Protein AF-A0A178IFC8-F1 (afdb_monomer)

pLDDT: mean 81.4, std 18.06, range [34.75, 97.75]

Secondary structure (DSSP, 8-state):
-----PEEEEEEPPTT--HHHHHHHHHHHHHHTT--EEEEEPP--SS--SS-EEEEEEEHHHHHH-HHHHHHHHHHHHH-TTSEEEEEEE-SSS---------------

Nearest PDB structures (foldseek):
  3byr-assembly1_A-2  TM=4.433E-01  e=6.163E-02  Thermus thermophilus
  8j80-a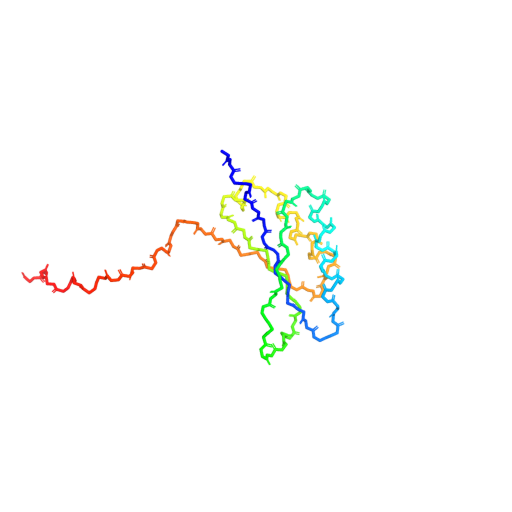ssembly1_A  TM=3.940E-01  e=2.841E-01  Homo sapiens
  8xma-assembly1_B  TM=4.102E-01  e=8.225E-01  Homo sapiens
  8xma-assembly1_A  TM=4.077E-01  e=7.201E-01  Homo sapiens
  8xm6-assembly1_A  TM=3.882E-01  e=2.085E+00  Homo sapiens

Organism: NCBI:txid1184151

Mean predicted aligned error: 10.01 Å

Solvent-accessible surface area (backbone atoms only — not comparable to full-atom values): 6797 Å² total; per-residue (Å²): 132,82,79,76,85,57,35,38,38,34,50,44,56,16,92,93,58,60,61,66,59,57,50,52,51,50,52,49,50,29,55,78,65,72,47,64,67,44,82,42,80,53,78,86,56,98,60,72,46,96,54,26,37,39,37,38,38,35,44,48,69,49,71,74,72,37,67,61,58,56,53,41,54,51,50,50,37,68,78,33,74,82,36,46,70,46,76,47,72,42,62,97,74,84,72,80,71,82,81,76,75,95,79,81,91,80,86,92,128

Radius of gyration: 18.59 Å; Cα contacts (8 Å, |Δi|>4): 139; chains: 1; bounding box: 34×50×56 Å

Foldseek 3Di:
DDDQFAKEKEKAAAPPDDPVVLVVQLVVLC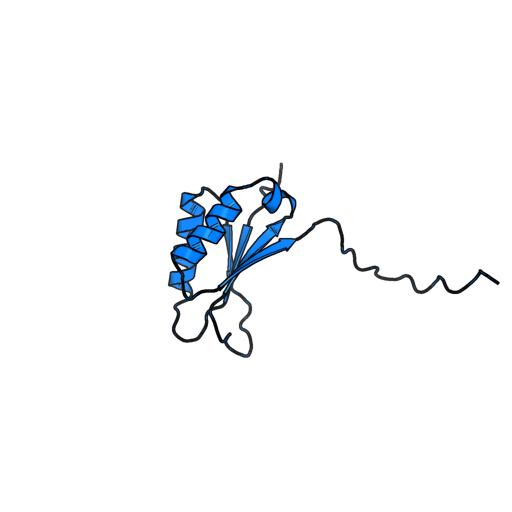VVLVGHYDYDYDDPDPDRDPFIEIEIEGEPVCVPPPVSVVVSQVSSCVVCVRYHYYYHYDYPPDDPPPPDDPDDPDDDD

Sequence (109 aa):
MFSVASITCEIQSSEGYHDADIENIAISCARDLQLPVVMEKAPSLRQAPRQSLITLHVSAALAINEHRLWCLACRLACFCPDVRVSVLVHSETGFAQPDGLDSFERRIA

Structure (mmCIF, N/CA/C/O backbone):
data_AF-A0A178IFC8-F1
#
_entry.id   AF-A0A178IFC8-F1
#
loop_
_atom_site.group_PDB
_atom_site.id
_atom_site.type_symbol
_atom_site.label_atom_id
_atom_site.label_alt_id
_atom_site.label_comp_id
_atom_site.label_asym_id
_atom_site.label_entity_id
_atom_site.label_seq_id
_atom_site.pdbx_PDB_ins_code
_atom_site.Cartn_x
_atom_site.Cartn_y
_atom_site.Cartn_z
_atom_site.occupancy
_atom_site.B_iso_or_equiv
_atom_site.auth_seq_id
_atom_site.auth_comp_id
_atom_site.auth_asym_id
_atom_site.auth_atom_id
_atom_site.pdbx_PDB_model_num
ATOM 1 N N . MET A 1 1 ? -3.324 16.200 22.224 1.00 34.75 1 MET A N 1
ATOM 2 C CA . MET A 1 1 ? -2.895 16.155 20.811 1.00 34.75 1 MET A CA 1
ATOM 3 C C . MET A 1 1 ? -3.001 14.710 20.371 1.00 34.75 1 MET A C 1
ATOM 5 O O . MET A 1 1 ? -2.258 13.890 20.888 1.00 34.75 1 MET A O 1
ATOM 9 N N . PHE A 1 2 ? -3.985 14.376 19.539 1.00 36.00 2 PHE A N 1
ATOM 10 C CA . PHE A 1 2 ? -4.084 13.029 18.982 1.00 36.00 2 PHE A CA 1
ATOM 11 C C . PHE A 1 2 ? -2.964 12.887 17.953 1.00 36.00 2 PHE A C 1
ATOM 13 O O . PHE A 1 2 ? -2.884 13.700 17.033 1.00 36.00 2 PHE A O 1
ATOM 20 N N . SER A 1 3 ? -2.064 11.925 18.156 1.00 45.84 3 SER A N 1
ATOM 21 C CA . SER A 1 3 ? -1.107 11.541 17.121 1.00 45.84 3 SER A CA 1
ATOM 22 C C . SER A 1 3 ? -1.921 11.127 15.897 1.00 45.84 3 SER A C 1
ATOM 24 O O . SER A 1 3 ? -2.780 10.250 16.004 1.00 45.84 3 SER A O 1
ATOM 26 N N . VAL A 1 4 ? -1.743 11.811 14.766 1.00 57.91 4 VAL A N 1
ATOM 27 C CA . VAL A 1 4 ? -2.391 11.406 13.516 1.00 57.91 4 VAL A CA 1
ATOM 28 C C . VAL A 1 4 ? -1.741 10.086 13.136 1.00 57.91 4 VAL A C 1
ATOM 30 O O . VAL A 1 4 ? -0.559 10.067 12.806 1.00 57.91 4 VAL A O 1
ATOM 33 N N . ALA A 1 5 ? -2.480 8.985 13.253 1.00 69.31 5 ALA A N 1
ATOM 34 C CA . ALA A 1 5 ? -1.977 7.676 12.869 1.00 69.31 5 ALA A CA 1
ATOM 35 C C . ALA A 1 5 ? -1.547 7.739 11.393 1.00 69.31 5 ALA A C 1
ATOM 37 O O . ALA A 1 5 ? -2.375 7.966 10.509 1.00 69.31 5 ALA A O 1
ATOM 38 N N . SER A 1 6 ? -0.243 7.629 11.141 1.00 84.12 6 SER A N 1
ATOM 39 C CA . SER A 1 6 ? 0.341 7.690 9.804 1.00 84.12 6 SER A CA 1
ATOM 40 C C . SER A 1 6 ? 0.448 6.292 9.209 1.00 84.12 6 SER A C 1
ATOM 42 O O . SER A 1 6 ? 0.727 5.329 9.920 1.00 84.12 6 SER A O 1
ATOM 44 N N . ILE A 1 7 ? 0.244 6.187 7.900 1.00 93.44 7 ILE A N 1
ATOM 45 C CA . ILE A 1 7 ? 0.483 4.957 7.143 1.00 93.44 7 ILE A CA 1
ATOM 46 C C . ILE A 1 7 ? 1.958 4.948 6.754 1.00 93.44 7 ILE A C 1
ATOM 48 O O . ILE A 1 7 ? 2.426 5.899 6.130 1.00 93.44 7 ILE A O 1
ATOM 52 N N . THR A 1 8 ? 2.684 3.884 7.072 1.00 94.81 8 THR A N 1
ATOM 53 C CA . THR A 1 8 ? 4.054 3.716 6.574 1.00 94.81 8 THR A CA 1
ATOM 54 C C . THR A 1 8 ? 4.015 2.879 5.299 1.00 94.81 8 THR A C 1
ATOM 56 O O . THR A 1 8 ? 3.386 1.827 5.263 1.00 94.81 8 THR A O 1
ATOM 59 N N . CYS A 1 9 ? 4.649 3.351 4.232 1.00 95.00 9 CYS A N 1
ATOM 60 C CA . CYS A 1 9 ? 4.715 2.679 2.941 1.00 95.00 9 CYS A CA 1
ATOM 61 C C . CYS A 1 9 ? 6.157 2.259 2.671 1.00 95.00 9 CYS A C 1
ATOM 63 O O . CYS A 1 9 ? 7.025 3.102 2.449 1.00 95.00 9 CYS A O 1
ATOM 65 N N . GLU A 1 10 ? 6.400 0.955 2.694 1.00 94.31 10 GLU A N 1
ATOM 66 C CA . GLU A 1 10 ? 7.694 0.357 2.396 1.00 94.31 10 GLU A CA 1
ATOM 67 C C . GLU A 1 10 ? 7.707 -0.154 0.953 1.00 94.31 10 GLU A C 1
ATOM 69 O O . GLU A 1 10 ? 6.796 -0.877 0.539 1.00 94.31 10 GLU A O 1
ATOM 74 N N . ILE A 1 11 ? 8.748 0.194 0.196 1.00 92.00 11 ILE A N 1
ATOM 75 C CA . ILE A 1 11 ? 8.937 -0.274 -1.183 1.00 92.00 11 ILE A CA 1
ATOM 76 C C . ILE A 1 11 ? 10.184 -1.151 -1.259 1.00 92.00 11 ILE A C 1
ATOM 78 O O . ILE A 1 11 ? 11.265 -0.768 -0.810 1.00 92.00 11 ILE A O 1
ATOM 82 N N . GLN A 1 12 ? 10.022 -2.317 -1.875 1.00 90.75 12 GLN A N 1
ATOM 83 C CA . GLN A 1 12 ? 11.091 -3.230 -2.256 1.00 90.75 12 GLN A CA 1
ATOM 84 C C . GLN A 1 12 ? 11.003 -3.448 -3.763 1.00 90.75 12 GLN A C 1
ATOM 86 O O . GLN A 1 12 ? 10.020 -4.015 -4.229 1.00 90.75 12 GLN A O 1
ATOM 91 N N . SER A 1 13 ? 12.003 -3.038 -4.535 1.00 85.06 13 SER A N 1
ATOM 92 C CA . SER A 1 13 ? 11.984 -3.249 -5.987 1.00 85.06 13 SER A CA 1
ATOM 93 C C . SER A 1 13 ? 12.841 -4.428 -6.413 1.00 85.06 13 SER A C 1
ATOM 95 O O . SER A 1 13 ? 13.906 -4.690 -5.848 1.00 85.06 13 SER A O 1
ATOM 97 N N . SER A 1 14 ? 12.382 -5.132 -7.444 1.00 84.12 14 SER A N 1
ATOM 98 C CA . SER A 1 14 ? 13.199 -6.094 -8.177 1.00 84.12 14 SER A CA 1
ATOM 99 C C . SER A 1 14 ? 14.053 -5.399 -9.241 1.00 84.12 14 SER A C 1
ATOM 101 O O . SER A 1 14 ? 13.818 -4.249 -9.614 1.00 84.12 14 SER A O 1
ATOM 103 N N . GLU A 1 15 ? 15.030 -6.128 -9.777 1.00 72.88 15 GLU A N 1
ATOM 104 C CA . GLU A 1 15 ? 15.878 -5.666 -10.878 1.00 72.88 15 GLU A CA 1
ATOM 105 C C . GLU A 1 15 ? 15.013 -5.252 -12.090 1.00 72.88 15 GLU A C 1
ATOM 107 O O . GLU A 1 15 ? 14.171 -6.026 -12.547 1.00 72.88 15 GLU A O 1
ATOM 112 N N . GLY A 1 16 ? 15.175 -4.015 -12.577 1.00 68.62 16 GLY A N 1
ATOM 113 C CA . GLY A 1 16 ? 14.439 -3.478 -13.733 1.00 68.62 16 GLY A CA 1
ATOM 114 C C . GLY A 1 16 ? 13.289 -2.509 -13.424 1.00 68.62 16 GLY A C 1
ATOM 115 O O . GLY A 1 16 ? 12.812 -1.859 -14.351 1.00 68.62 16 GLY A O 1
ATOM 116 N N . TYR A 1 17 ? 12.884 -2.346 -12.159 1.00 69.19 17 TYR A N 1
ATOM 117 C CA . TYR A 1 17 ? 11.985 -1.261 -11.742 1.00 69.19 17 TYR A CA 1
ATOM 118 C C . TYR A 1 17 ? 12.770 -0.133 -11.073 1.00 69.19 17 TYR A C 1
ATOM 120 O O . TYR A 1 17 ? 13.707 -0.376 -10.314 1.00 69.19 17 TYR A O 1
ATOM 128 N N . HIS A 1 18 ? 12.377 1.112 -11.341 1.00 79.06 18 HIS A N 1
ATOM 129 C CA . HIS A 1 18 ? 12.923 2.270 -10.646 1.00 79.06 18 HIS A CA 1
ATOM 130 C C . HIS A 1 18 ? 12.103 2.548 -9.384 1.00 79.06 18 HIS A C 1
ATOM 132 O O . HIS A 1 18 ? 10.935 2.925 -9.478 1.00 79.06 18 HIS A O 1
ATOM 138 N N . ASP A 1 19 ? 12.728 2.418 -8.209 1.00 82.81 19 ASP A N 1
ATOM 139 C CA . ASP A 1 19 ? 12.124 2.735 -6.901 1.00 82.81 19 ASP A CA 1
ATOM 140 C C . ASP A 1 19 ? 11.414 4.090 -6.914 1.00 82.81 19 ASP A C 1
ATOM 142 O O . ASP A 1 19 ? 10.314 4.227 -6.388 1.00 82.81 19 ASP A O 1
ATOM 146 N N . ALA A 1 20 ? 12.029 5.070 -7.581 1.00 88.00 20 ALA A N 1
ATOM 147 C CA . ALA A 1 20 ? 11.518 6.426 -7.692 1.00 88.00 20 ALA A CA 1
ATOM 148 C C . ALA A 1 20 ? 10.148 6.498 -8.383 1.00 88.00 20 ALA A C 1
ATOM 150 O O . ALA A 1 20 ? 9.308 7.297 -7.978 1.00 88.00 20 ALA A O 1
ATOM 151 N N . ASP A 1 21 ? 9.892 5.673 -9.401 1.00 90.44 21 ASP A N 1
ATOM 152 C CA . ASP A 1 21 ? 8.614 5.698 -10.118 1.00 90.44 21 ASP A CA 1
ATOM 153 C C . ASP A 1 21 ? 7.497 5.119 -9.247 1.00 90.44 21 ASP A C 1
ATOM 155 O O . ASP A 1 21 ? 6.431 5.724 -9.115 1.00 90.44 21 ASP A O 1
ATOM 159 N N . ILE A 1 22 ? 7.766 3.991 -8.581 1.00 91.25 22 ILE A N 1
ATOM 160 C CA . ILE A 1 22 ? 6.821 3.362 -7.649 1.00 91.25 22 ILE A CA 1
ATOM 161 C C . ILE A 1 22 ? 6.539 4.299 -6.467 1.00 91.25 22 ILE A C 1
ATOM 163 O O . ILE A 1 22 ? 5.383 4.481 -6.079 1.00 91.25 22 ILE A O 1
ATOM 167 N N . GLU A 1 23 ? 7.576 4.941 -5.929 1.00 93.19 23 GLU A N 1
ATOM 168 C CA . GLU A 1 23 ? 7.468 5.938 -4.863 1.00 93.19 23 GLU A CA 1
ATOM 169 C C . GLU A 1 23 ? 6.611 7.134 -5.298 1.00 93.19 23 GLU A C 1
ATOM 171 O O . GLU A 1 23 ? 5.666 7.506 -4.599 1.00 93.19 23 GLU A O 1
ATOM 176 N N . ASN A 1 24 ? 6.858 7.693 -6.484 1.00 94.50 24 ASN A N 1
ATOM 177 C CA . ASN A 1 24 ? 6.082 8.813 -7.018 1.00 94.50 24 ASN A CA 1
ATOM 178 C C . ASN A 1 24 ? 4.604 8.456 -7.234 1.00 94.50 24 ASN A C 1
ATOM 180 O O . ASN A 1 24 ? 3.721 9.273 -6.937 1.00 94.50 24 ASN A O 1
ATOM 184 N N . ILE A 1 25 ? 4.320 7.242 -7.718 1.00 94.81 25 ILE A N 1
ATOM 185 C CA . ILE A 1 25 ? 2.950 6.731 -7.858 1.00 94.81 25 ILE A CA 1
ATOM 186 C C . ILE A 1 25 ? 2.290 6.615 -6.483 1.00 94.81 25 ILE A C 1
ATOM 188 O O . ILE A 1 25 ? 1.166 7.094 -6.306 1.00 94.81 25 ILE A O 1
ATOM 192 N N . ALA A 1 26 ? 2.980 6.037 -5.497 1.00 95.12 26 ALA A N 1
ATOM 193 C CA . ALA A 1 26 ? 2.446 5.869 -4.150 1.00 95.12 26 ALA A CA 1
ATOM 194 C C . ALA A 1 26 ? 2.148 7.206 -3.464 1.00 95.12 26 ALA A C 1
ATOM 196 O O . ALA A 1 26 ? 1.052 7.389 -2.927 1.00 95.12 26 ALA A O 1
ATOM 197 N N . ILE A 1 27 ? 3.067 8.168 -3.565 1.00 95.56 27 ILE A N 1
ATOM 198 C CA . ILE A 1 27 ? 2.887 9.531 -3.050 1.00 95.56 27 ILE A CA 1
ATOM 199 C C . ILE A 1 27 ? 1.688 10.207 -3.720 1.00 95.56 27 ILE A C 1
ATOM 201 O O . ILE A 1 27 ? 0.879 10.844 -3.044 1.00 95.56 27 ILE A O 1
ATOM 205 N N . SER A 1 28 ? 1.551 10.072 -5.040 1.00 97.12 28 SER A N 1
ATOM 206 C CA . SER A 1 28 ? 0.445 10.683 -5.785 1.00 97.12 28 SER A CA 1
ATOM 207 C C . SER A 1 28 ? -0.902 10.071 -5.392 1.00 97.12 28 SER A C 1
ATOM 209 O O . SER A 1 28 ? -1.831 10.804 -5.060 1.00 97.12 28 SER A O 1
ATOM 211 N N . CYS A 1 29 ? -0.991 8.740 -5.304 1.00 96.75 29 CYS A N 1
ATOM 212 C CA . CYS A 1 29 ? -2.209 8.055 -4.866 1.00 96.75 29 CYS A CA 1
ATOM 213 C C . CYS A 1 29 ? -2.610 8.440 -3.433 1.00 96.75 29 CYS A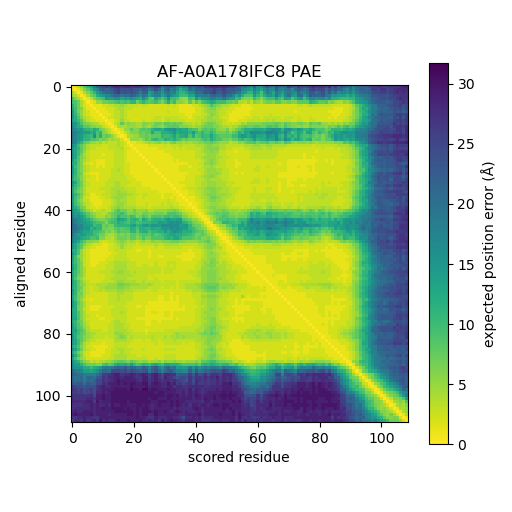 C 1
ATOM 215 O O . CYS A 1 29 ? -3.791 8.661 -3.159 1.00 96.75 29 CYS A O 1
ATOM 217 N N . ALA A 1 30 ? -1.637 8.534 -2.523 1.00 95.69 30 ALA A N 1
ATOM 218 C CA . ALA A 1 30 ? -1.865 8.947 -1.142 1.00 95.69 30 ALA A CA 1
ATOM 219 C C . ALA A 1 30 ? -2.353 10.398 -1.051 1.00 95.69 30 ALA A C 1
ATOM 221 O O . ALA A 1 30 ? -3.310 10.687 -0.328 1.00 95.69 30 ALA A O 1
ATOM 222 N N . ARG A 1 31 ? -1.738 11.297 -1.830 1.00 96.25 31 ARG A N 1
ATOM 223 C CA . ARG A 1 31 ? -2.121 12.710 -1.920 1.00 96.25 31 ARG A CA 1
ATOM 224 C C . ARG A 1 31 ? -3.550 12.874 -2.426 1.00 96.25 31 ARG A C 1
ATOM 226 O O . ARG A 1 31 ? -4.315 13.617 -1.816 1.00 96.25 31 ARG A O 1
ATOM 233 N N . ASP A 1 32 ? -3.925 12.153 -3.478 1.00 96.62 32 ASP A N 1
ATOM 234 C CA . ASP A 1 32 ? -5.275 12.205 -4.052 1.00 96.62 32 ASP A CA 1
ATOM 235 C C . ASP A 1 32 ? -6.353 11.758 -3.059 1.00 96.62 32 ASP A C 1
ATOM 237 O O . ASP A 1 32 ? -7.481 12.250 -3.084 1.00 96.62 32 ASP A O 1
ATOM 241 N N . LEU A 1 33 ? -6.007 10.824 -2.173 1.00 95.12 33 LEU A N 1
ATOM 242 C CA . LEU A 1 33 ? -6.890 10.319 -1.122 1.00 95.12 33 LEU A CA 1
ATOM 243 C C . LEU A 1 33 ? -6.777 11.112 0.189 1.00 95.12 33 LEU A C 1
ATOM 245 O O . LEU A 1 33 ? -7.494 10.815 1.148 1.00 95.12 33 LEU A O 1
ATOM 249 N N . GLN A 1 34 ? -5.918 12.135 0.227 1.00 95.19 34 GLN A N 1
ATOM 250 C CA . GLN A 1 34 ? -5.634 12.957 1.405 1.00 95.19 34 GLN A CA 1
ATOM 2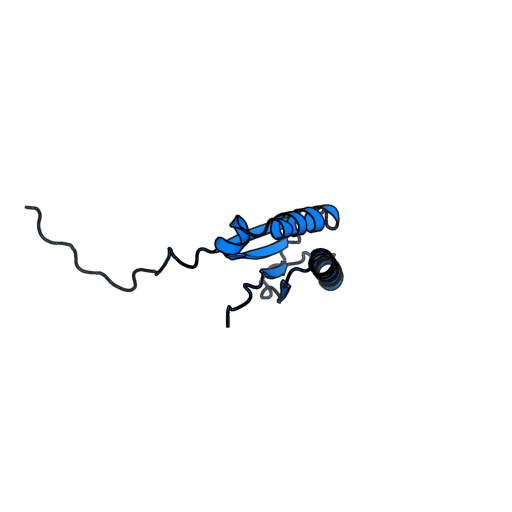51 C C . GLN A 1 34 ? -5.233 12.111 2.623 1.00 95.19 34 GLN A C 1
ATOM 253 O O . GLN A 1 34 ? -5.692 12.351 3.743 1.00 95.19 34 GLN A O 1
ATOM 258 N N . LEU A 1 35 ? -4.404 11.091 2.392 1.00 93.94 35 LEU A N 1
ATOM 259 C CA . LEU A 1 35 ? -3.890 10.208 3.433 1.00 93.94 35 LEU A CA 1
ATOM 260 C C . LEU A 1 35 ? -2.463 10.603 3.836 1.00 93.94 35 LEU A C 1
ATOM 262 O O . LEU A 1 35 ? -1.623 10.822 2.960 1.00 93.94 35 LEU A O 1
ATOM 266 N N . PRO A 1 36 ? -2.155 10.657 5.143 1.00 92.56 36 PRO A N 1
ATOM 267 C CA . PRO A 1 36 ? -0.793 10.860 5.613 1.00 92.56 36 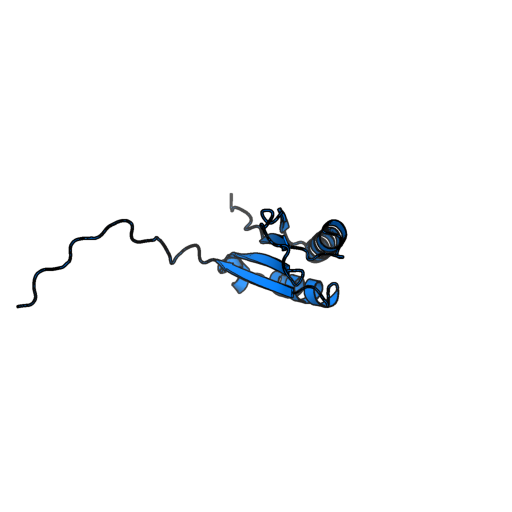PRO A CA 1
ATOM 268 C C . PRO A 1 36 ? 0.010 9.566 5.432 1.00 92.56 36 PRO A C 1
ATOM 270 O O . PRO A 1 36 ? -0.164 8.608 6.188 1.00 92.56 36 PRO A O 1
ATOM 273 N N . VAL A 1 37 ? 0.885 9.545 4.425 1.00 93.62 37 VAL A N 1
ATOM 274 C CA . VAL A 1 37 ? 1.792 8.424 4.146 1.00 93.62 37 VAL A CA 1
ATOM 275 C C . VAL A 1 37 ? 3.240 8.849 4.373 1.00 93.62 37 VAL A C 1
ATOM 277 O O . VAL A 1 37 ? 3.664 9.904 3.902 1.00 93.62 37 VAL A O 1
ATOM 280 N N . VAL A 1 38 ? 3.993 8.014 5.083 1.00 94.12 38 VAL A N 1
ATOM 281 C CA . VAL A 1 38 ? 5.441 8.129 5.267 1.00 94.12 38 VAL A CA 1
AT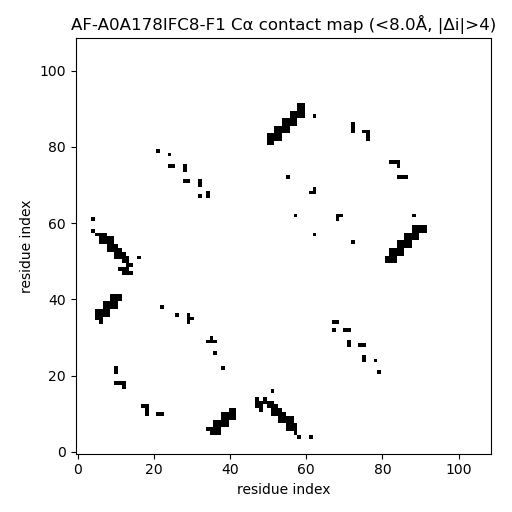OM 282 C C . VAL A 1 38 ? 6.106 7.053 4.420 1.00 94.12 38 VAL A C 1
ATOM 284 O O . VAL A 1 38 ? 5.784 5.877 4.563 1.00 94.12 38 VAL A O 1
ATOM 287 N N . MET A 1 39 ? 7.011 7.447 3.528 1.00 92.50 39 MET A N 1
ATOM 288 C CA . MET A 1 39 ? 7.771 6.499 2.716 1.00 92.50 39 MET A CA 1
ATOM 289 C C . MET A 1 39 ? 8.968 5.981 3.511 1.00 92.50 39 MET A C 1
ATOM 291 O O . MET A 1 39 ? 9.768 6.772 4.014 1.00 92.50 39 MET A O 1
ATOM 295 N N . GLU A 1 40 ? 9.114 4.664 3.589 1.00 90.06 40 GLU A N 1
ATOM 296 C CA . GLU A 1 40 ? 10.288 4.006 4.150 1.00 90.06 40 GLU A CA 1
ATOM 297 C C . GLU A 1 40 ? 11.011 3.210 3.069 1.00 90.06 40 GLU A C 1
ATOM 299 O O . GLU A 1 40 ? 10.416 2.471 2.281 1.00 90.06 40 GLU A O 1
ATOM 304 N N . LYS A 1 41 ? 12.334 3.368 3.035 1.00 78.56 41 LYS A N 1
ATOM 305 C CA . LYS A 1 41 ? 13.179 2.534 2.189 1.00 78.56 41 LYS A CA 1
ATOM 306 C C . LYS A 1 41 ? 13.379 1.211 2.897 1.00 78.56 41 LYS A C 1
ATOM 308 O O . LYS A 1 41 ? 13.887 1.193 4.020 1.00 78.56 41 LYS A O 1
ATOM 313 N N . ALA A 1 42 ? 13.018 0.123 2.228 1.00 77.38 42 ALA A N 1
ATOM 314 C CA . ALA A 1 42 ? 13.331 -1.193 2.740 1.00 77.38 42 ALA A CA 1
ATOM 315 C C . ALA A 1 42 ? 14.850 -1.322 2.944 1.00 77.38 42 ALA A C 1
ATOM 317 O O . ALA A 1 42 ? 15.632 -0.821 2.122 1.00 77.38 42 ALA A O 1
ATOM 318 N N . PRO A 1 43 ? 15.300 -1.985 4.021 1.00 71.88 43 PRO A N 1
ATOM 319 C CA . PRO A 1 43 ? 16.709 -2.300 4.173 1.00 71.88 43 PRO A CA 1
ATOM 320 C C . PRO A 1 43 ? 17.164 -3.104 2.955 1.00 71.88 43 PRO A C 1
ATOM 322 O O . PRO A 1 43 ? 16.461 -4.005 2.496 1.00 71.88 43 PRO A O 1
ATOM 325 N N . SER A 1 44 ? 18.343 -2.776 2.424 1.00 63.44 44 SER A N 1
ATOM 326 C CA . SER A 1 44 ? 18.917 -3.482 1.284 1.00 63.44 44 SER A CA 1
ATOM 327 C C . SER A 1 44 ? 19.075 -4.964 1.624 1.00 63.44 44 SER A C 1
ATOM 329 O O . SER A 1 44 ? 19.979 -5.381 2.353 1.00 63.44 44 SER A O 1
ATOM 331 N N . LEU A 1 45 ? 18.152 -5.781 1.119 1.00 66.88 45 LEU A N 1
ATOM 332 C CA . LEU A 1 45 ? 18.231 -7.223 1.269 1.00 66.88 45 LEU A CA 1
ATOM 333 C C . LEU A 1 45 ? 19.479 -7.712 0.529 1.00 66.88 45 LEU A C 1
ATOM 335 O O . LEU A 1 45 ? 19.789 -7.259 -0.572 1.00 66.88 45 LEU A O 1
ATOM 339 N N . ARG A 1 46 ? 20.197 -8.677 1.119 1.00 64.50 46 ARG A N 1
ATOM 340 C CA . ARG A 1 46 ? 21.375 -9.300 0.481 1.00 64.50 46 ARG A CA 1
ATOM 341 C C . ARG A 1 46 ? 21.045 -9.958 -0.866 1.00 64.50 46 ARG A C 1
ATOM 343 O O . ARG A 1 46 ? 21.955 -10.230 -1.642 1.00 64.50 46 ARG A O 1
ATOM 350 N N . GLN A 1 47 ? 19.767 -10.228 -1.122 1.00 68.19 47 GLN A N 1
ATOM 351 C CA . GLN A 1 47 ? 19.243 -10.674 -2.404 1.00 68.19 47 GLN A CA 1
ATOM 352 C C . GLN A 1 47 ? 18.088 -9.767 -2.810 1.00 68.19 47 GLN A C 1
ATOM 354 O O . GLN A 1 47 ? 17.164 -9.559 -2.023 1.00 68.19 47 GLN A O 1
ATOM 359 N N . ALA A 1 48 ? 18.145 -9.263 -4.044 1.00 68.25 48 ALA A N 1
ATOM 360 C CA . ALA A 1 48 ? 17.034 -8.535 -4.630 1.00 68.25 48 ALA A CA 1
ATOM 361 C C . ALA A 1 48 ? 15.791 -9.442 -4.658 1.00 68.25 48 ALA A C 1
ATOM 363 O O . ALA A 1 48 ? 15.900 -10.631 -4.993 1.00 68.25 48 ALA A O 1
ATOM 364 N N . PRO A 1 49 ? 14.613 -8.920 -4.287 1.00 72.94 49 PRO A N 1
ATOM 365 C CA . PRO A 1 49 ? 13.389 -9.692 -4.362 1.00 72.94 49 PRO A CA 1
ATOM 366 C C . PRO A 1 49 ? 13.111 -10.066 -5.823 1.00 72.94 49 PRO A C 1
ATOM 368 O O . PRO A 1 49 ? 13.380 -9.301 -6.747 1.00 72.94 49 PRO A O 1
ATOM 371 N N . ARG A 1 50 ? 12.549 -11.261 -6.041 1.00 80.50 50 ARG A N 1
ATOM 372 C CA . ARG A 1 50 ? 12.169 -11.725 -7.390 1.00 80.50 50 ARG A CA 1
ATOM 373 C C . ARG A 1 50 ? 11.042 -10.897 -8.013 1.00 80.50 50 ARG A C 1
ATOM 375 O O . ARG A 1 50 ? 10.846 -10.968 -9.218 1.00 80.50 50 ARG A O 1
ATOM 382 N N . GLN A 1 51 ? 10.293 -10.170 -7.190 1.00 85.25 51 GLN A N 1
ATOM 383 C CA . GLN A 1 51 ? 9.177 -9.327 -7.589 1.00 85.25 51 GLN A CA 1
ATOM 384 C C . GLN A 1 51 ? 9.173 -8.072 -6.718 1.00 85.25 51 GLN A C 1
ATOM 386 O O . GLN A 1 51 ? 9.380 -8.174 -5.507 1.00 85.25 51 GLN A O 1
ATOM 391 N N . SER A 1 52 ? 8.901 -6.916 -7.320 1.00 90.50 52 SER A N 1
ATOM 392 C CA . SER A 1 52 ? 8.674 -5.679 -6.579 1.00 90.50 52 SER A CA 1
ATOM 393 C C . SER A 1 52 ? 7.462 -5.803 -5.643 1.00 90.50 52 SER A C 1
ATOM 395 O O . SER A 1 52 ? 6.435 -6.388 -5.998 1.00 90.50 52 SER A O 1
ATOM 397 N N . LEU A 1 53 ? 7.568 -5.233 -4.449 1.00 92.31 53 LEU A N 1
ATOM 398 C CA . LEU A 1 53 ? 6.583 -5.290 -3.378 1.00 92.31 53 LEU A CA 1
ATOM 399 C C . LEU A 1 53 ? 6.399 -3.898 -2.763 1.00 92.31 53 LEU A C 1
ATOM 401 O O . LEU A 1 53 ? 7.367 -3.232 -2.408 1.00 92.31 53 LEU A O 1
ATOM 405 N N . ILE A 1 54 ? 5.143 -3.498 -2.588 1.00 94.31 54 ILE A N 1
ATOM 406 C CA . ILE A 1 54 ? 4.737 -2.356 -1.767 1.00 94.31 54 ILE A CA 1
ATOM 407 C C . ILE A 1 54 ? 4.043 -2.910 -0.528 1.00 94.31 54 ILE A C 1
ATOM 409 O O . ILE A 1 54 ? 3.072 -3.659 -0.654 1.00 94.31 54 ILE A O 1
ATOM 413 N N . THR A 1 55 ? 4.505 -2.524 0.657 1.00 95.69 55 THR A N 1
ATOM 414 C CA . THR A 1 55 ? 3.883 -2.901 1.930 1.00 95.69 55 THR A CA 1
ATOM 415 C C . THR A 1 55 ? 3.374 -1.660 2.650 1.00 95.69 55 THR A C 1
ATOM 417 O O . THR A 1 55 ? 4.149 -0.785 3.026 1.00 95.69 55 THR A O 1
ATOM 420 N N . LEU A 1 56 ? 2.059 -1.591 2.855 1.00 96.25 56 LEU A N 1
ATOM 421 C CA . LEU A 1 56 ? 1.418 -0.567 3.675 1.00 96.25 56 LEU A CA 1
ATOM 422 C C . LEU A 1 56 ? 1.296 -1.071 5.110 1.00 96.25 56 LEU A C 1
ATOM 424 O O . LEU A 1 56 ? 0.504 -1.966 5.398 1.00 96.25 56 LEU A O 1
ATOM 428 N N . HIS A 1 57 ? 2.063 -0.479 6.007 1.00 94.75 57 HIS A N 1
ATOM 429 C CA . HIS A 1 57 ? 2.026 -0.733 7.437 1.00 94.75 57 HIS A CA 1
ATOM 430 C C . HIS A 1 57 ? 1.007 0.201 8.088 1.00 94.75 57 HIS A C 1
ATOM 432 O O . HIS A 1 57 ? 1.117 1.428 7.999 1.00 94.75 57 HIS A O 1
ATOM 438 N N . VAL A 1 58 ? -0.002 -0.379 8.734 1.00 94.00 58 VAL A N 1
ATOM 439 C CA . VAL A 1 58 ? -1.121 0.365 9.329 1.00 94.00 58 VAL A CA 1
ATOM 440 C C . VAL A 1 58 ? -1.510 -0.193 10.686 1.00 94.00 58 VAL A C 1
ATOM 442 O O . VAL A 1 58 ? -1.277 -1.364 10.975 1.00 94.00 58 VAL A O 1
ATOM 445 N N . SER A 1 59 ? -2.149 0.626 11.519 1.00 92.06 59 SER A N 1
ATOM 446 C CA . SER A 1 59 ? -2.778 0.140 12.746 1.00 92.06 59 SER A CA 1
ATOM 447 C C . SER A 1 59 ? -4.122 -0.529 12.450 1.00 92.06 59 SER A C 1
ATOM 449 O O . SER A 1 59 ? -4.817 -0.183 11.490 1.00 92.06 59 SER A O 1
ATOM 451 N N . ALA A 1 60 ? -4.539 -1.451 13.318 1.00 90.75 60 ALA A N 1
ATOM 452 C CA . ALA A 1 60 ? -5.868 -2.058 13.263 1.00 90.75 60 ALA A CA 1
ATOM 453 C C . ALA A 1 60 ? -6.984 -1.002 13.312 1.00 90.75 60 ALA A C 1
ATOM 455 O O . ALA A 1 60 ? -7.973 -1.110 12.590 1.00 90.75 60 ALA A O 1
ATOM 456 N N . ALA A 1 61 ? -6.801 0.062 14.101 1.00 90.62 61 ALA A N 1
ATOM 457 C CA . ALA A 1 61 ? -7.757 1.161 14.178 1.00 90.62 61 ALA A CA 1
ATOM 458 C C . ALA A 1 61 ? -7.934 1.876 12.827 1.00 90.62 61 ALA A C 1
ATOM 460 O O . ALA A 1 61 ? -9.071 2.153 12.442 1.00 90.62 61 ALA A O 1
ATOM 461 N N . LEU A 1 62 ? -6.844 2.133 12.094 1.00 91.12 62 LEU A N 1
ATOM 462 C CA . LEU A 1 62 ? -6.913 2.697 10.742 1.00 91.12 62 LEU A CA 1
ATOM 463 C C . LEU A 1 62 ? -7.562 1.720 9.762 1.00 91.12 62 LEU A C 1
ATOM 465 O O . LEU A 1 62 ? -8.459 2.110 9.024 1.00 91.12 62 LEU A O 1
ATOM 469 N N . ALA A 1 63 ? -7.159 0.449 9.790 1.00 92.38 63 ALA A N 1
ATOM 470 C CA . ALA A 1 63 ? -7.707 -0.571 8.900 1.00 92.38 63 ALA A CA 1
ATOM 471 C C . ALA A 1 63 ? -9.235 -0.720 9.028 1.00 92.38 63 ALA A C 1
ATOM 473 O O . ALA A 1 63 ? -9.917 -0.957 8.030 1.00 92.38 63 ALA A O 1
ATOM 474 N N . ILE A 1 64 ? -9.769 -0.554 10.243 1.00 92.75 64 ILE A N 1
ATOM 475 C CA . ILE A 1 64 ? -11.205 -0.651 10.535 1.00 92.75 64 ILE A CA 1
ATOM 476 C C . ILE A 1 64 ? -11.953 0.639 10.174 1.00 92.75 64 ILE A C 1
ATOM 478 O O . ILE A 1 64 ? -13.036 0.571 9.598 1.00 92.75 64 ILE A O 1
ATOM 482 N N . ASN A 1 65 ? -11.408 1.807 10.530 1.00 93.06 65 ASN A N 1
ATOM 483 C CA . ASN A 1 65 ? -12.162 3.066 10.485 1.00 93.06 65 ASN A CA 1
ATOM 484 C C . ASN A 1 65 ? -11.903 3.916 9.234 1.00 93.06 65 ASN A C 1
ATOM 486 O O . ASN A 1 65 ? -12.683 4.822 8.951 1.00 93.06 65 ASN A O 1
ATOM 490 N N . GLU A 1 66 ? -10.831 3.656 8.485 1.00 93.94 66 GLU A N 1
ATOM 491 C CA . GLU A 1 66 ? -10.422 4.485 7.351 1.00 93.94 66 GLU A CA 1
ATOM 492 C C . GLU A 1 66 ? -10.542 3.721 6.026 1.00 93.94 66 GLU A C 1
ATOM 494 O O . GLU A 1 66 ? -9.608 3.069 5.562 1.00 93.94 66 GLU A O 1
ATOM 499 N N . HIS A 1 67 ? -11.699 3.828 5.366 1.00 94.69 67 HIS A N 1
ATOM 500 C CA . HIS A 1 67 ? -11.933 3.172 4.075 1.00 94.69 67 HIS A CA 1
ATOM 501 C C . HIS A 1 67 ? -10.952 3.626 2.983 1.00 94.69 67 HIS A C 1
ATOM 503 O O . HIS A 1 67 ? -10.593 2.835 2.106 1.00 94.69 67 HIS A O 1
ATOM 509 N N . ARG A 1 68 ? -10.473 4.879 3.036 1.00 96.12 68 ARG A N 1
ATOM 510 C CA . ARG A 1 68 ? -9.551 5.411 2.021 1.00 96.12 68 ARG A CA 1
ATOM 511 C C . ARG A 1 68 ? -8.238 4.635 1.972 1.00 96.12 68 ARG A C 1
ATOM 513 O O . ARG A 1 68 ? -7.632 4.581 0.906 1.00 96.12 68 ARG A O 1
ATOM 520 N N . LEU A 1 69 ? -7.824 3.995 3.067 1.00 95.38 69 LEU A N 1
ATOM 521 C CA . LEU A 1 69 ? -6.677 3.086 3.072 1.00 95.38 69 LEU A CA 1
ATOM 522 C C . LEU A 1 69 ? -6.851 1.955 2.050 1.00 95.38 69 LEU A C 1
ATOM 524 O O . LEU A 1 69 ? -5.940 1.645 1.286 1.00 95.38 69 LEU A O 1
ATOM 528 N N . TRP A 1 70 ? -8.030 1.340 2.019 1.00 96.69 70 TRP A N 1
ATOM 529 C CA . TRP A 1 70 ? -8.315 0.253 1.089 1.00 96.69 70 TRP A CA 1
ATOM 530 C C . TRP A 1 70 ? -8.392 0.771 -0.349 1.00 96.69 70 TRP A C 1
ATOM 532 O O . TRP A 1 70 ? -7.877 0.128 -1.260 1.00 96.69 70 TRP A O 1
ATOM 542 N N . CYS A 1 71 ? -8.922 1.983 -0.552 1.00 97.75 71 CYS A N 1
ATOM 543 C CA . CYS A 1 71 ? -8.841 2.665 -1.846 1.00 97.75 71 CYS A CA 1
ATOM 544 C C . CYS A 1 71 ? -7.392 2.899 -2.293 1.00 97.75 71 CYS A C 1
ATOM 546 O O . CYS A 1 71 ? -7.096 2.737 -3.476 1.00 97.75 71 CYS A O 1
ATOM 548 N N . LEU A 1 72 ? -6.493 3.261 -1.372 1.00 97.06 72 LEU A N 1
ATOM 549 C CA . LEU A 1 72 ? -5.071 3.441 -1.659 1.00 97.06 72 LEU A CA 1
ATOM 550 C C . LEU A 1 72 ? -4.446 2.126 -2.134 1.00 97.06 72 LEU A C 1
ATOM 552 O O . LEU A 1 72 ? -3.847 2.102 -3.205 1.00 97.06 72 LEU A O 1
ATOM 556 N N . ALA A 1 73 ? -4.648 1.032 -1.393 1.00 97.12 73 ALA A N 1
ATOM 557 C CA . ALA A 1 73 ? -4.138 -0.288 -1.768 1.00 97.12 73 ALA A CA 1
ATOM 558 C C . ALA A 1 73 ? -4.642 -0.732 -3.153 1.00 97.12 73 ALA A C 1
ATOM 560 O O . ALA A 1 73 ? -3.854 -1.174 -3.990 1.00 97.12 73 ALA A O 1
ATOM 561 N N . CYS A 1 74 ? -5.935 -0.547 -3.433 1.00 97.31 74 CYS A N 1
ATOM 562 C CA . CYS A 1 74 ? -6.512 -0.866 -4.738 1.00 97.31 74 CYS A CA 1
ATOM 563 C C . CYS A 1 74 ? -5.917 -0.008 -5.862 1.00 97.31 74 CYS A C 1
ATOM 565 O O . CYS A 1 74 ? -5.556 -0.542 -6.907 1.00 97.31 74 CYS A O 1
ATOM 567 N N . ARG A 1 75 ? -5.775 1.310 -5.661 1.00 97.44 75 ARG A N 1
ATOM 568 C CA . ARG A 1 75 ? -5.185 2.203 -6.674 1.00 97.44 75 ARG A CA 1
ATOM 569 C C . ARG A 1 75 ? -3.741 1.838 -6.984 1.00 97.44 75 ARG A C 1
ATOM 571 O O . ARG A 1 75 ? -3.378 1.795 -8.154 1.00 97.44 75 ARG A O 1
ATOM 578 N N . LEU A 1 76 ? -2.948 1.538 -5.958 1.00 96.19 76 LEU A N 1
ATOM 579 C CA . LEU A 1 76 ? -1.575 1.069 -6.128 1.00 96.19 76 LEU A CA 1
ATOM 580 C C . LEU A 1 76 ? -1.525 -0.192 -6.995 1.00 96.19 76 LEU A C 1
ATOM 582 O O . LEU A 1 76 ? -0.747 -0.243 -7.940 1.00 96.19 76 LEU A O 1
ATOM 586 N N . ALA A 1 77 ? -2.402 -1.165 -6.734 1.00 95.69 77 ALA A N 1
ATOM 587 C CA . ALA A 1 77 ? -2.473 -2.388 -7.532 1.00 95.69 77 ALA A CA 1
ATOM 588 C C . ALA A 1 77 ? -2.914 -2.122 -8.986 1.00 95.69 77 ALA A C 1
ATOM 590 O O . ALA A 1 77 ? -2.474 -2.814 -9.898 1.00 95.69 77 ALA A O 1
ATOM 591 N N . CYS A 1 78 ? -3.756 -1.110 -9.221 1.00 96.19 78 CYS A N 1
ATOM 592 C CA . CYS A 1 78 ? -4.169 -0.717 -10.570 1.00 96.19 78 CYS A CA 1
ATOM 593 C C . CYS A 1 78 ? -3.059 -0.015 -11.365 1.00 96.19 78 CYS A C 1
ATOM 595 O O . CYS A 1 78 ? -2.929 -0.263 -12.561 1.00 96.19 78 CYS A O 1
ATOM 597 N N . PHE A 1 79 ? -2.289 0.876 -10.733 1.00 94.62 79 PHE A N 1
ATOM 598 C CA . PHE A 1 79 ? -1.215 1.611 -11.412 1.00 94.62 79 PHE A CA 1
ATOM 599 C C . PHE A 1 79 ? 0.072 0.799 -11.553 1.00 94.62 79 PHE A C 1
ATOM 601 O O . PHE A 1 79 ? 0.832 1.025 -12.492 1.00 94.62 79 PHE A O 1
ATOM 608 N N . CYS A 1 80 ? 0.300 -0.155 -10.652 1.00 91.44 80 CYS A N 1
ATOM 609 C CA . CYS A 1 80 ? 1.493 -0.987 -10.620 1.00 91.44 80 CYS A CA 1
ATOM 610 C C . CYS A 1 80 ? 1.112 -2.476 -10.748 1.00 91.44 80 CYS A C 1
ATOM 612 O O . CYS A 1 80 ? 1.253 -3.217 -9.776 1.00 91.44 80 CYS A O 1
ATOM 614 N N . PRO A 1 81 ? 0.627 -2.940 -11.918 1.00 90.31 81 PRO A N 1
ATOM 615 C CA . PRO A 1 81 ? 0.062 -4.287 -12.072 1.00 90.31 81 PRO A CA 1
ATOM 616 C C . PRO A 1 81 ? 1.069 -5.421 -11.824 1.00 90.31 81 PRO A C 1
ATOM 618 O O . PRO A 1 81 ? 0.685 -6.507 -11.398 1.00 90.31 81 PRO A O 1
ATOM 621 N N . ASP A 1 82 ? 2.357 -5.166 -12.054 1.00 89.94 82 ASP A N 1
ATOM 622 C CA . ASP A 1 82 ? 3.431 -6.144 -11.846 1.00 89.94 82 ASP A CA 1
ATOM 623 C C . ASP A 1 82 ? 3.997 -6.119 -10.415 1.00 89.94 82 ASP A C 1
ATOM 625 O O . ASP A 1 82 ? 4.753 -7.008 -10.005 1.00 89.94 82 ASP A O 1
ATOM 629 N N . VAL A 1 83 ? 3.626 -5.102 -9.632 1.00 92.19 83 VAL A N 1
ATOM 630 C CA . VAL A 1 83 ? 4.095 -4.899 -8.263 1.00 92.19 83 VAL A CA 1
ATOM 631 C C . VAL A 1 83 ? 3.081 -5.503 -7.308 1.00 92.19 83 VAL A C 1
ATOM 633 O O . VAL A 1 83 ? 1.893 -5.179 -7.322 1.00 92.19 83 VAL A O 1
ATOM 636 N N . ARG A 1 84 ? 3.548 -6.378 -6.422 1.00 94.25 84 ARG A N 1
ATOM 637 C CA . ARG A 1 84 ? 2.682 -6.926 -5.385 1.00 94.25 84 ARG A CA 1
ATOM 638 C C . ARG A 1 84 ? 2.359 -5.826 -4.377 1.00 94.25 84 ARG A C 1
ATOM 640 O O . ARG A 1 84 ? 3.265 -5.200 -3.841 1.00 94.25 84 ARG A O 1
ATOM 647 N N . VAL A 1 85 ? 1.082 -5.634 -4.067 1.00 95.75 85 VAL A N 1
ATOM 648 C CA . VAL A 1 85 ? 0.648 -4.737 -2.989 1.00 95.75 85 VAL A CA 1
ATOM 649 C C . VAL A 1 85 ? 0.225 -5.576 -1.789 1.00 95.75 85 V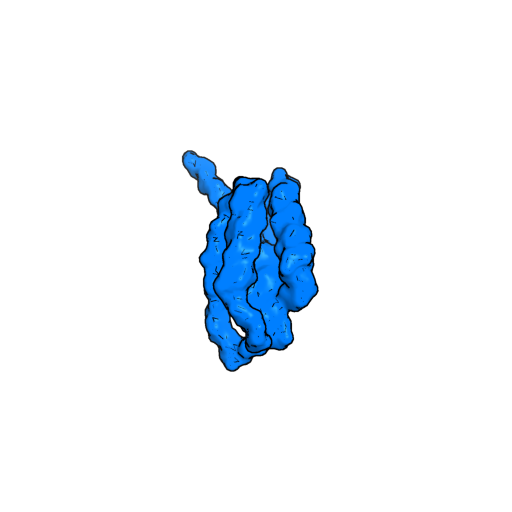AL A C 1
ATOM 651 O O . VAL A 1 85 ? -0.577 -6.502 -1.916 1.00 95.75 85 VAL A O 1
ATOM 654 N N . SER A 1 86 ? 0.783 -5.268 -0.625 1.00 95.94 86 SER A N 1
ATOM 655 C CA . SER A 1 86 ? 0.486 -5.909 0.651 1.00 95.94 86 SER A CA 1
ATOM 656 C C . SER A 1 86 ? 0.080 -4.858 1.678 1.00 95.94 86 SER A C 1
ATOM 658 O O . SER A 1 86 ? 0.588 -3.738 1.670 1.00 95.94 86 SER A O 1
ATOM 660 N N . VAL A 1 87 ? -0.828 -5.221 2.580 1.00 96.12 87 VAL A N 1
ATOM 661 C CA . VAL A 1 87 ? -1.223 -4.384 3.719 1.00 96.12 87 VAL A CA 1
ATOM 662 C C . VAL A 1 87 ? -0.944 -5.176 4.987 1.00 96.12 87 VAL A C 1
ATOM 664 O O . VAL A 1 87 ? -1.518 -6.246 5.190 1.00 96.12 87 VAL A O 1
ATOM 667 N N . LEU A 1 88 ? -0.048 -4.664 5.825 1.00 94.81 88 LEU A N 1
ATOM 668 C CA . LEU A 1 88 ? 0.309 -5.246 7.110 1.00 94.81 88 LEU A CA 1
ATOM 669 C C . LEU A 1 88 ? -0.400 -4.468 8.221 1.00 94.81 88 LEU A C 1
ATOM 671 O O . LEU A 1 88 ? -0.121 -3.292 8.458 1.00 94.81 88 LEU A O 1
ATOM 675 N N . VAL A 1 89 ? -1.340 -5.134 8.891 1.00 93.06 89 VAL A N 1
ATOM 676 C CA . VAL A 1 89 ? -2.133 -4.540 9.971 1.00 93.06 89 VAL A CA 1
ATOM 677 C C . VAL A 1 89 ? -1.535 -4.932 11.318 1.00 93.06 89 VAL A C 1
ATOM 679 O O . VAL A 1 89 ? -1.554 -6.101 11.697 1.00 93.06 89 VAL A O 1
ATOM 682 N N . HIS A 1 90 ? -1.042 -3.945 12.058 1.00 88.75 90 HIS A N 1
ATOM 683 C CA . HIS A 1 90 ? -0.516 -4.117 13.406 1.00 88.75 90 HIS A CA 1
ATOM 684 C C . HIS A 1 90 ? -1.605 -3.856 14.446 1.00 88.75 90 HIS A C 1
ATOM 686 O O . HIS A 1 90 ? -2.332 -2.861 14.371 1.00 88.75 90 HIS A O 1
ATOM 692 N N . SER A 1 91 ? -1.688 -4.716 15.459 1.00 79.94 91 SER A N 1
ATOM 693 C CA . SER A 1 91 ? -2.432 -4.404 16.676 1.00 79.94 91 SER A CA 1
ATOM 694 C C . SER A 1 91 ? -1.470 -3.831 17.711 1.00 79.94 91 SER A C 1
ATOM 696 O O . SER A 1 91 ? -0.519 -4.504 18.099 1.00 79.94 91 SER A O 1
ATOM 698 N N . GLU A 1 92 ? -1.736 -2.619 18.201 1.00 67.19 92 GLU A N 1
ATOM 699 C CA . GLU A 1 92 ? -1.005 -2.037 19.342 1.00 67.19 92 GLU A CA 1
ATOM 700 C C . GLU A 1 92 ? -1.272 -2.807 20.653 1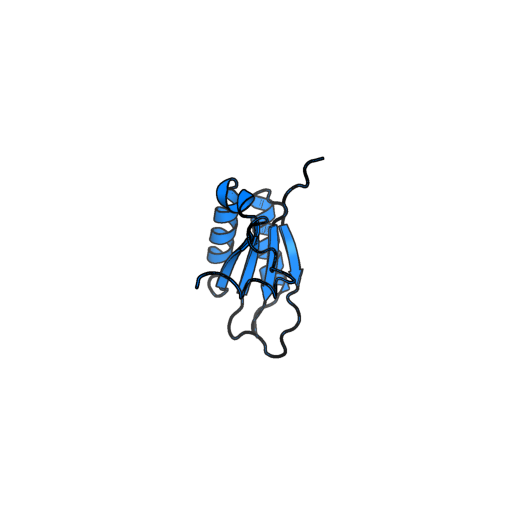.00 67.19 92 GLU A C 1
ATOM 702 O O . GLU A 1 92 ? -0.576 -2.627 21.647 1.00 67.19 92 GLU A O 1
ATOM 707 N N . THR A 1 93 ? -2.258 -3.710 20.658 1.00 60.56 93 THR A N 1
ATOM 708 C CA . THR A 1 93 ? -2.599 -4.574 21.792 1.00 60.56 93 THR A CA 1
ATOM 709 C C . THR A 1 93 ? -2.594 -6.035 21.335 1.00 60.56 93 THR A C 1
ATOM 711 O O . THR A 1 93 ? -3.487 -6.469 20.610 1.00 60.56 93 THR A O 1
ATOM 714 N N . GLY A 1 94 ? -1.576 -6.818 21.705 1.00 51.06 94 GLY A N 1
ATOM 715 C CA . GLY A 1 94 ? -1.657 -8.272 21.502 1.00 51.06 94 GLY A CA 1
ATOM 716 C C . GLY A 1 94 ? -0.369 -9.084 21.523 1.00 51.06 94 GLY A C 1
ATOM 717 O O . GLY A 1 94 ? -0.454 -10.286 21.735 1.00 51.06 94 GLY A O 1
ATOM 718 N N . PHE A 1 95 ? 0.807 -8.476 21.360 1.00 49.69 95 PHE A N 1
ATOM 719 C CA . PHE A 1 95 ? 2.078 -9.192 21.516 1.00 49.69 95 PHE A CA 1
ATOM 720 C C . PHE A 1 95 ? 3.074 -8.351 22.308 1.00 49.69 95 PHE A C 1
ATOM 722 O O . PHE A 1 95 ? 4.149 -8.004 21.832 1.00 49.69 95 PHE A O 1
ATOM 729 N N . ALA A 1 96 ? 2.729 -8.051 23.562 1.00 46.62 96 ALA A N 1
ATOM 730 C CA . ALA A 1 96 ? 3.787 -8.046 24.558 1.00 46.62 96 ALA A CA 1
ATOM 731 C C . ALA A 1 96 ? 4.323 -9.483 24.581 1.00 46.62 96 ALA A C 1
ATOM 733 O O . ALA A 1 96 ? 3.625 -10.404 25.006 1.00 46.62 96 ALA A O 1
ATOM 734 N N . GLN A 1 97 ? 5.514 -9.687 24.025 1.00 45.19 97 GLN A N 1
ATOM 735 C CA . GLN A 1 97 ? 6.309 -10.875 24.304 1.00 45.19 97 GLN A CA 1
ATOM 736 C C . GLN A 1 97 ? 6.280 -11.072 25.829 1.00 45.19 97 GLN A C 1
ATOM 738 O O . GLN A 1 97 ? 6.542 -10.100 26.545 1.00 45.19 97 GLN A O 1
ATOM 743 N N . PRO A 1 98 ? 5.931 -12.253 26.367 1.00 44.22 98 PRO A N 1
ATOM 744 C CA . PRO A 1 98 ? 6.195 -12.512 27.767 1.00 44.22 98 PRO A CA 1
ATOM 745 C C . PRO A 1 98 ? 7.715 -12.604 27.917 1.00 44.22 98 PRO A C 1
ATOM 747 O O . PRO A 1 98 ? 8.303 -13.677 27.797 1.00 44.22 98 PRO A O 1
ATOM 750 N N . ASP A 1 99 ? 8.362 -11.462 28.141 1.00 51.69 99 ASP A N 1
ATOM 751 C CA . ASP A 1 99 ? 9.667 -11.430 28.780 1.00 51.69 99 ASP A CA 1
ATOM 752 C C . ASP A 1 99 ? 9.472 -11.964 30.201 1.00 51.69 99 ASP A C 1
ATOM 754 O O . ASP A 1 99 ? 9.045 -11.255 31.110 1.00 51.69 99 ASP A O 1
ATOM 758 N N . GLY A 1 100 ? 9.745 -13.259 30.358 1.00 52.50 100 GLY A N 1
ATOM 759 C CA . GLY A 1 100 ? 9.933 -13.914 31.645 1.00 52.50 100 GLY A CA 1
ATOM 760 C C . GLY A 1 100 ? 8.655 -14.328 32.368 1.00 52.50 100 GLY A C 1
ATOM 761 O O . GLY A 1 100 ? 8.097 -13.570 33.152 1.00 52.50 100 GLY A O 1
ATOM 762 N N . LEU A 1 101 ? 8.290 -15.606 32.236 1.00 47.53 101 LEU A N 1
ATOM 763 C CA . LEU A 1 101 ? 7.789 -16.367 33.384 1.00 47.53 101 LEU A CA 1
ATOM 764 C C . LEU A 1 101 ? 8.162 -17.855 33.250 1.00 47.53 101 LEU A C 1
ATOM 766 O O . LEU A 1 101 ? 7.315 -18.735 33.114 1.00 47.53 101 LEU A O 1
ATOM 770 N N . ASP A 1 102 ? 9.463 -18.140 33.344 1.00 49.75 102 ASP A N 1
ATOM 771 C CA . ASP A 1 102 ? 9.918 -19.339 34.053 1.00 49.75 102 ASP A CA 1
ATOM 772 C C . ASP A 1 102 ? 9.367 -19.245 35.481 1.00 49.75 102 ASP A C 1
ATOM 774 O O . ASP A 1 102 ? 9.952 -18.540 36.300 1.00 49.75 102 ASP A O 1
ATOM 778 N N . SER A 1 103 ? 8.201 -19.841 35.760 1.00 50.22 103 SER A N 1
ATOM 779 C CA . SER A 1 103 ? 7.723 -20.279 37.092 1.00 50.22 103 SER A CA 1
ATOM 780 C C . SER A 1 103 ? 6.224 -20.603 37.060 1.00 50.22 103 SER A C 1
ATOM 782 O O . SER A 1 103 ? 5.422 -19.893 37.659 1.00 50.22 103 SER A O 1
ATOM 784 N N . PHE A 1 104 ? 5.810 -21.687 36.400 1.00 50.66 104 PHE A N 1
ATOM 785 C CA . PHE A 1 104 ? 4.537 -22.336 36.757 1.00 50.66 104 PHE A CA 1
ATOM 786 C C . PHE A 1 104 ? 4.564 -23.859 36.555 1.00 50.66 104 PHE A C 1
ATOM 788 O O . PHE A 1 104 ? 3.558 -24.480 36.236 1.00 50.66 104 PHE A O 1
ATOM 795 N N . GLU A 1 105 ? 5.707 -24.497 36.818 1.00 53.66 105 GLU A N 1
ATOM 796 C CA . GLU A 1 105 ? 5.712 -25.898 37.244 1.00 53.66 105 GLU A CA 1
ATOM 797 C C . GLU A 1 105 ? 5.693 -25.944 38.773 1.00 53.66 105 GLU A C 1
ATOM 799 O O . GLU A 1 105 ? 6.731 -25.872 39.429 1.00 53.66 105 GLU A O 1
ATOM 804 N N . ARG A 1 106 ? 4.491 -26.031 39.348 1.00 52.19 106 ARG A N 1
ATOM 805 C CA . ARG A 1 106 ? 4.168 -26.887 40.504 1.00 52.19 106 ARG A CA 1
ATOM 806 C C . ARG A 1 106 ? 2.729 -26.648 40.943 1.00 52.19 106 ARG A C 1
ATOM 808 O O . ARG A 1 106 ? 2.342 -25.515 41.202 1.00 52.19 106 ARG A O 1
ATOM 815 N N . ARG A 1 107 ? 2.049 -27.769 41.198 1.00 48.78 107 ARG A N 1
ATOM 816 C CA . ARG A 1 107 ? 0.721 -27.947 41.814 1.00 48.78 107 ARG A CA 1
ATOM 817 C C . ARG A 1 107 ? -0.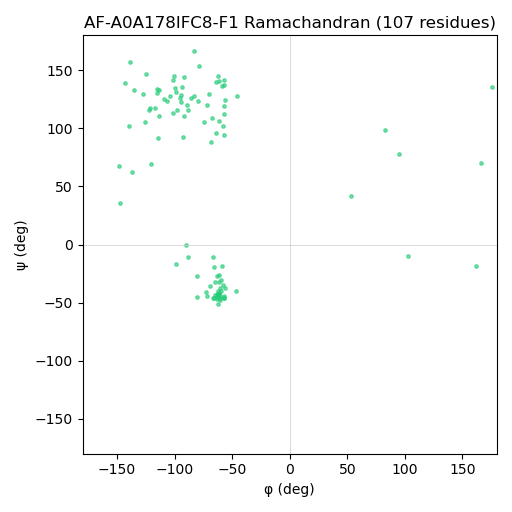427 -28.071 40.822 1.00 48.78 107 ARG A C 1
ATOM 819 O O . ARG A 1 107 ? -1.229 -27.157 40.714 1.00 48.78 107 ARG A O 1
ATOM 826 N N . ILE A 1 108 ? -0.554 -29.260 40.233 1.00 52.72 108 ILE A N 1
ATOM 827 C CA . ILE A 1 108 ? -1.683 -30.145 40.561 1.00 52.72 108 ILE A CA 1
ATOM 828 C C . ILE A 1 108 ? -1.131 -31.579 40.623 1.00 52.72 108 ILE A C 1
ATOM 830 O O . ILE A 1 108 ? -0.844 -32.186 39.596 1.00 52.72 108 ILE A O 1
ATOM 834 N N . ALA A 1 109 ? -0.922 -32.064 41.845 1.00 49.41 109 ALA A N 1
ATOM 835 C CA . ALA A 1 109 ? -0.869 -33.474 42.215 1.00 49.41 109 ALA A CA 1
ATOM 836 C C . ALA A 1 109 ? -1.834 -33.638 43.391 1.00 49.41 109 ALA A C 1
ATOM 838 O O . ALA A 1 109 ? -1.880 -32.687 44.212 1.00 49.41 109 ALA A O 1
#